Protein AF-A0A0G1RLF7-F1 (afdb_monomer_lite)

Secondary structure (DSSP, 8-state):
-EEE---GGGHHHHHHHHHHHHHTT--EEE------

Sequence (36 aa):
MVYVGADHRGFILKGEMIDYLKKQGYQVKDLGTNSE

Foldseek 3Di:
DEEDEDDQVCQVVSVVVQVVCVVVVDDYDYPDDPHD

Structure (mmCIF, N/CA/C/O backbone):
data_AF-A0A0G1RLF7-F1
#
_entry.id   AF-A0A0G1RLF7-F1
#
loop_
_atom_site.group_PDB
_atom_site.id
_atom_site.type_symbol
_atom_site.label_atom_id
_atom_site.label_alt_id
_atom_site.label_comp_id
_atom_site.label_asym_id
_atom_site.label_entity_id
_atom_site.label_seq_id
_atom_site.pdbx_PDB_ins_code
_atom_site.Cartn_x
_atom_site.Cartn_y
_atom_site.Cartn_z
_atom_site.occupancy
_atom_site.B_iso_or_equiv
_atom_site.auth_seq_id
_atom_site.auth_comp_id
_atom_site.auth_asym_id
_atom_site.auth_atom_id
_atom_site.pdbx_PDB_model_num
ATOM 1 N N . MET A 1 1 ? -9.077 -8.563 4.029 1.00 93.75 1 MET A N 1
ATOM 2 C CA . MET A 1 1 ? -7.627 -8.513 3.751 1.00 93.75 1 MET A CA 1
ATOM 3 C C . MET A 1 1 ? -7.447 -8.451 2.243 1.00 93.75 1 MET A C 1
ATOM 5 O O . MET A 1 1 ? -7.971 -9.329 1.570 1.00 93.75 1 MET A O 1
ATOM 9 N N . VAL A 1 2 ? -6.773 -7.425 1.724 1.00 98.00 2 VAL A N 1
ATOM 10 C CA . VAL A 1 2 ? -6.505 -7.236 0.286 1.00 98.00 2 VAL A CA 1
ATOM 11 C C . VAL A 1 2 ? -4.996 -7.228 0.064 1.00 98.00 2 VAL A C 1
ATOM 13 O O . VAL A 1 2 ? -4.273 -6.550 0.789 1.00 98.00 2 VAL A O 1
ATOM 16 N N . TYR A 1 3 ? -4.520 -7.980 -0.923 1.00 98.38 3 TYR A N 1
ATOM 17 C CA . TYR A 1 3 ? -3.109 -8.029 -1.294 1.00 98.38 3 TYR A CA 1
ATOM 18 C C . TYR A 1 3 ? -2.942 -7.281 -2.607 1.00 98.38 3 TYR A C 1
ATOM 20 O O . TYR A 1 3 ? -3.652 -7.572 -3.568 1.00 98.38 3 TYR A O 1
ATOM 28 N N . VAL A 1 4 ? -2.040 -6.307 -2.634 1.00 98.12 4 VAL A N 1
ATOM 29 C CA . VAL A 1 4 ? -1.849 -5.438 -3.794 1.00 98.12 4 VAL A CA 1
ATOM 30 C C . VAL A 1 4 ? -0.400 -5.521 -4.226 1.00 98.12 4 VAL A C 1
ATOM 32 O O . VAL A 1 4 ? 0.499 -5.331 -3.413 1.00 98.12 4 VAL A O 1
ATOM 35 N N . GLY A 1 5 ? -0.189 -5.781 -5.510 1.00 97.88 5 GLY A N 1
ATOM 36 C CA . GLY A 1 5 ? 1.109 -5.644 -6.140 1.00 97.88 5 GLY A CA 1
ATOM 37 C C . GLY A 1 5 ? 0.974 -5.071 -7.543 1.00 97.88 5 GLY A C 1
ATOM 38 O O . GLY A 1 5 ? -0.082 -5.180 -8.163 1.00 97.88 5 GLY A O 1
ATOM 39 N N . ALA A 1 6 ? 2.038 -4.441 -8.016 1.00 98.19 6 ALA A N 1
ATOM 40 C CA . ALA A 1 6 ? 2.153 -3.904 -9.363 1.00 98.19 6 ALA A CA 1
ATOM 41 C C . ALA A 1 6 ? 3.601 -4.031 -9.840 1.00 98.19 6 ALA A C 1
ATOM 43 O O . ALA A 1 6 ? 4.514 -4.200 -9.031 1.00 98.19 6 ALA A O 1
ATOM 44 N N . ASP A 1 7 ? 3.820 -3.952 -11.146 1.00 97.81 7 ASP A N 1
ATOM 45 C CA . ASP A 1 7 ? 5.166 -3.779 -11.676 1.00 97.81 7 ASP A CA 1
ATOM 46 C C . ASP A 1 7 ? 5.610 -2.309 -11.590 1.00 97.81 7 ASP A C 1
ATOM 48 O O . ASP A 1 7 ? 4.916 -1.443 -11.051 1.00 97.81 7 ASP A O 1
ATOM 52 N N . HIS A 1 8 ? 6.801 -2.057 -12.118 1.00 97.75 8 HIS A N 1
ATOM 53 C CA . HIS A 1 8 ? 7.493 -0.774 -12.118 1.00 97.75 8 HIS A CA 1
ATOM 54 C C . HIS A 1 8 ? 6.627 0.351 -12.733 1.00 97.75 8 HIS A C 1
ATOM 56 O O . HIS A 1 8 ? 6.482 1.430 -12.164 1.00 97.75 8 HIS A O 1
ATOM 62 N N . ARG A 1 9 ? 5.859 0.057 -13.793 1.00 97.75 9 ARG A N 1
ATOM 63 C CA . ARG A 1 9 ? 4.933 1.029 -14.405 1.00 97.75 9 ARG A CA 1
ATOM 64 C C . ARG A 1 9 ? 3.714 1.329 -13.547 1.00 97.75 9 ARG A C 1
ATOM 66 O O . ARG A 1 9 ? 3.184 2.436 -13.610 1.00 97.75 9 ARG A O 1
ATOM 73 N N . GLY A 1 10 ? 3.260 0.360 -12.762 1.00 97.38 10 GLY A N 1
ATOM 74 C CA . GLY A 1 10 ? 2.114 0.524 -11.875 1.00 97.38 10 GLY A CA 1
ATOM 75 C C . GLY A 1 10 ? 2.447 1.087 -10.492 1.00 97.38 10 GLY A C 1
ATOM 76 O O . GLY A 1 10 ? 1.516 1.294 -9.717 1.00 97.38 10 GLY A O 1
ATOM 77 N N . PHE A 1 11 ? 3.719 1.338 -10.155 1.00 97.94 11 PHE A N 1
ATOM 78 C CA . PHE A 1 11 ? 4.144 1.689 -8.793 1.00 97.94 11 PHE A CA 1
ATOM 79 C C . PHE A 1 11 ? 3.411 2.908 -8.209 1.00 97.94 11 PHE A C 1
ATOM 81 O O . PHE A 1 11 ? 2.899 2.832 -7.089 1.00 97.94 11 PHE A O 1
ATOM 88 N N . ILE A 1 12 ? 3.292 3.995 -8.980 1.00 97.81 12 ILE A N 1
ATOM 89 C CA . ILE A 1 12 ? 2.617 5.227 -8.539 1.00 97.81 12 ILE A CA 1
ATOM 90 C C . ILE A 1 12 ? 1.132 4.958 -8.253 1.00 97.81 12 ILE A C 1
ATOM 92 O O . ILE A 1 12 ? 0.651 5.206 -7.146 1.00 97.81 12 ILE A O 1
ATOM 96 N N . LEU A 1 13 ? 0.413 4.373 -9.219 1.00 98.31 13 LEU A N 1
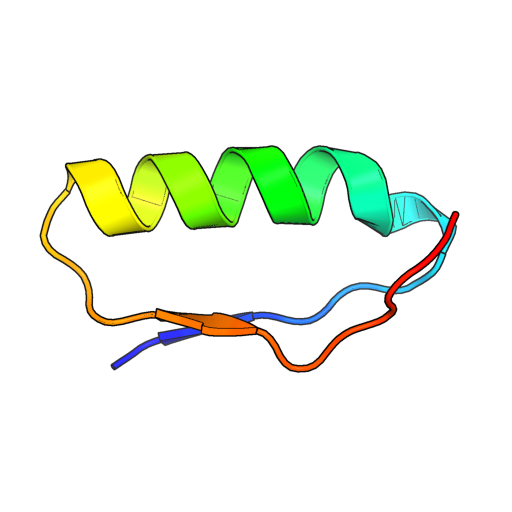ATOM 97 C CA . LEU A 1 13 ? -1.021 4.090 -9.088 1.00 98.31 13 LEU A CA 1
ATOM 98 C C . LEU A 1 13 ? -1.312 3.072 -7.975 1.00 98.31 13 LEU A C 1
ATOM 100 O O . LEU A 1 13 ? -2.312 3.181 -7.264 1.00 98.31 13 LEU A O 1
ATOM 104 N N . LYS A 1 14 ? -0.422 2.090 -7.790 1.00 98.38 14 LYS A N 1
ATOM 105 C CA . LYS A 1 14 ? -0.494 1.123 -6.691 1.00 98.38 14 LYS A CA 1
ATOM 106 C C . LYS A 1 14 ? -0.532 1.844 -5.341 1.00 98.38 14 LYS A C 1
ATOM 108 O O . LYS A 1 14 ? -1.346 1.481 -4.492 1.00 98.38 14 LYS A O 1
ATOM 113 N N . GLY A 1 15 ? 0.308 2.866 -5.157 1.00 97.94 15 GLY A N 1
ATOM 114 C CA . GLY A 1 15 ? 0.329 3.695 -3.951 1.00 97.94 15 GLY A CA 1
ATOM 115 C C . GLY A 1 15 ? -1.010 4.388 -3.693 1.00 97.94 15 GLY A C 1
ATOM 116 O O . GLY A 1 15 ? -1.600 4.209 -2.626 1.00 97.94 15 GLY A O 1
ATOM 117 N N . GLU A 1 16 ? -1.544 5.087 -4.698 1.00 98.50 16 GLU A N 1
ATOM 118 C CA . GLU A 1 16 ? -2.841 5.776 -4.600 1.00 98.50 16 GLU A CA 1
ATOM 119 C C . GLU A 1 16 ? -3.992 4.812 -4.269 1.00 98.50 16 GLU A C 1
ATOM 121 O O . GLU A 1 16 ? -4.854 5.107 -3.434 1.00 98.50 16 GLU A O 1
ATOM 126 N N . MET A 1 17 ? -3.985 3.622 -4.879 1.00 98.31 17 MET A N 1
ATOM 127 C CA . MET A 1 17 ? -5.000 2.599 -4.638 1.00 98.31 17 MET A CA 1
ATOM 128 C C . MET A 1 17 ? -4.914 2.022 -3.219 1.00 98.31 17 MET A C 1
ATOM 130 O O . MET A 1 17 ? -5.946 1.825 -2.573 1.00 98.31 17 MET A O 1
ATOM 134 N N . ILE A 1 18 ? -3.703 1.769 -2.709 1.00 98.50 18 ILE A N 1
ATOM 135 C CA . ILE A 1 18 ? -3.493 1.308 -1.327 1.00 98.50 18 ILE A CA 1
ATOM 136 C C . ILE A 1 18 ? -4.041 2.342 -0.336 1.00 98.50 18 ILE A C 1
ATOM 138 O O . ILE A 1 18 ? -4.743 1.967 0.608 1.00 98.50 18 ILE A O 1
ATOM 142 N N . ASP A 1 19 ? -3.767 3.628 -0.555 1.00 98.56 19 ASP A N 1
ATOM 143 C CA . ASP A 1 19 ? -4.251 4.706 0.310 1.00 98.56 19 ASP A CA 1
ATOM 144 C C . ASP A 1 19 ? -5.773 4.837 0.275 1.00 98.56 19 ASP A C 1
ATOM 146 O O . ASP A 1 19 ? -6.411 4.990 1.323 1.00 98.56 19 ASP A O 1
ATOM 150 N N . TYR A 1 20 ? -6.376 4.722 -0.910 1.00 98.69 20 TYR A N 1
ATOM 151 C CA . TYR A 1 20 ? -7.827 4.674 -1.055 1.00 98.69 20 TYR A CA 1
ATOM 152 C C . TYR A 1 20 ? -8.432 3.503 -0.266 1.00 98.69 20 TYR A C 1
ATOM 154 O O . TYR A 1 20 ? -9.335 3.707 0.547 1.00 98.69 20 TYR A O 1
ATOM 162 N N . LEU A 1 21 ? -7.904 2.288 -0.438 1.00 98.50 21 LEU A N 1
ATOM 163 C CA . LEU A 1 21 ? -8.404 1.089 0.242 1.00 98.50 21 LEU A CA 1
ATOM 164 C C . LEU A 1 21 ? -8.279 1.193 1.769 1.00 98.50 21 LEU A C 1
ATOM 166 O O . LEU A 1 21 ? -9.219 0.846 2.488 1.00 98.50 21 LEU A O 1
ATOM 170 N N . LYS A 1 22 ? -7.163 1.729 2.277 1.00 98.38 22 LYS A N 1
ATOM 171 C CA . LYS A 1 22 ? -6.992 1.984 3.715 1.00 98.38 22 LYS A CA 1
ATOM 172 C C . LYS A 1 22 ? -8.030 2.979 4.244 1.00 98.38 22 LYS A C 1
ATOM 174 O O . LYS A 1 22 ? -8.612 2.729 5.296 1.00 98.38 22 LYS A O 1
ATOM 179 N N . LYS A 1 23 ? -8.319 4.063 3.507 1.00 98.69 23 LYS A N 1
ATOM 180 C CA . LYS A 1 23 ? -9.361 5.048 3.875 1.00 98.69 23 LYS A CA 1
ATOM 181 C C . LYS A 1 23 ? -10.767 4.444 3.924 1.00 98.69 23 LYS A C 1
ATOM 183 O O . LYS A 1 23 ? -11.584 4.900 4.713 1.00 98.69 23 LYS A O 1
ATOM 188 N N . GLN A 1 24 ? -11.040 3.413 3.124 1.00 98.44 24 GLN A N 1
ATOM 189 C CA . GLN A 1 24 ? -12.309 2.673 3.155 1.00 98.44 24 GLN A CA 1
ATOM 190 C C . GLN A 1 24 ? -12.382 1.619 4.281 1.00 98.44 24 GLN A C 1
ATOM 192 O O . GLN A 1 24 ? -13.380 0.914 4.398 1.00 98.44 24 GLN A O 1
ATOM 197 N N . GLY A 1 25 ? -11.342 1.487 5.114 1.00 98.44 25 GLY A N 1
ATOM 198 C CA . GLY A 1 25 ? -11.311 0.545 6.237 1.00 98.44 25 GLY A CA 1
ATOM 199 C C . GLY A 1 25 ? -10.813 -0.859 5.884 1.00 98.44 25 GLY A C 1
ATOM 200 O O . GLY A 1 25 ? -10.876 -1.761 6.722 1.00 98.44 25 GLY A O 1
ATOM 201 N N . TYR A 1 26 ? -10.285 -1.076 4.674 1.00 98.56 26 TYR A N 1
ATOM 202 C CA . TYR A 1 26 ? -9.687 -2.361 4.320 1.00 98.56 26 TYR A CA 1
ATOM 203 C C . TYR A 1 26 ? -8.300 -2.522 4.950 1.00 98.56 26 TYR A C 1
ATOM 205 O O . TYR A 1 26 ? -7.452 -1.632 4.902 1.00 98.56 26 TYR A O 1
ATOM 213 N N . GLN A 1 27 ? -8.025 -3.721 5.466 1.00 98.38 27 GLN A N 1
ATOM 214 C CA . GLN A 1 27 ? -6.659 -4.154 5.760 1.00 98.38 27 GLN A CA 1
ATOM 215 C C . GLN A 1 27 ? -5.957 -4.547 4.457 1.00 98.38 27 GLN A C 1
ATOM 217 O O . GLN A 1 27 ? -6.404 -5.480 3.777 1.00 98.38 27 GLN A O 1
ATOM 222 N N . VAL A 1 28 ? -4.870 -3.846 4.127 1.00 98.44 28 VAL A N 1
ATOM 223 C CA . VAL A 1 28 ? -4.124 -4.001 2.871 1.00 98.44 28 VAL A CA 1
ATOM 224 C C . VAL A 1 28 ? -2.688 -4.448 3.146 1.00 98.44 28 VAL A C 1
ATOM 226 O O . VAL A 1 28 ? -2.021 -3.868 4.004 1.00 98.44 28 VAL A O 1
ATOM 229 N N . LYS A 1 29 ? -2.199 -5.438 2.390 1.00 98.50 29 LYS A N 1
ATO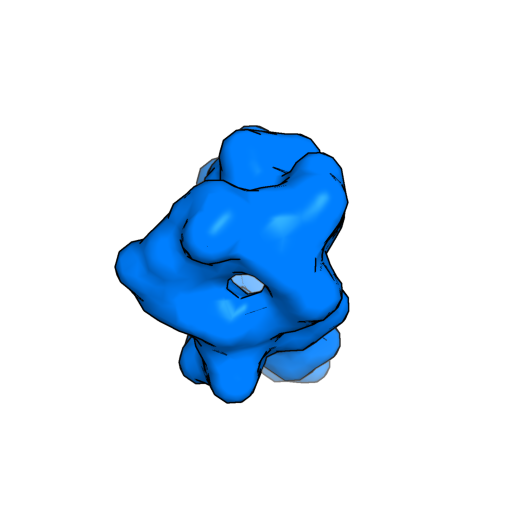M 230 C CA . LYS A 1 29 ? -0.788 -5.844 2.346 1.00 98.50 29 LYS A CA 1
ATOM 231 C C . LYS A 1 29 ? -0.193 -5.521 0.976 1.00 98.50 29 LYS A C 1
ATOM 233 O O . LYS A 1 29 ? -0.650 -6.051 -0.034 1.00 98.50 29 LYS A O 1
ATOM 238 N N . ASP A 1 30 ? 0.833 -4.677 0.965 1.00 98.06 30 ASP A N 1
ATOM 239 C CA . ASP A 1 30 ? 1.629 -4.387 -0.228 1.00 98.06 30 ASP A CA 1
ATOM 240 C C . ASP A 1 30 ? 2.615 -5.538 -0.493 1.00 98.06 30 ASP A C 1
ATOM 242 O O . ASP A 1 30 ? 3.330 -5.974 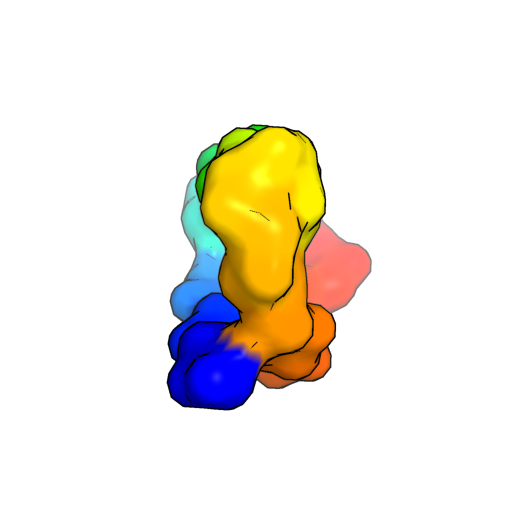0.414 1.00 98.06 30 ASP A O 1
ATOM 246 N N . LEU A 1 31 ? 2.612 -6.059 -1.718 1.00 98.38 31 LEU A N 1
ATOM 247 C CA . LEU A 1 31 ? 3.493 -7.125 -2.198 1.00 98.38 31 LEU A CA 1
ATOM 248 C C . LEU A 1 31 ? 4.606 -6.611 -3.126 1.00 98.38 31 LEU A C 1
ATOM 250 O O . LEU A 1 31 ? 5.375 -7.411 -3.655 1.00 98.38 31 LEU A O 1
ATOM 254 N N . GLY A 1 32 ? 4.718 -5.296 -3.298 1.00 96.50 32 GLY A N 1
ATOM 255 C CA . GLY A 1 32 ? 5.672 -4.664 -4.203 1.00 96.50 32 GLY A CA 1
ATOM 256 C C . GLY A 1 32 ? 5.123 -4.524 -5.629 1.00 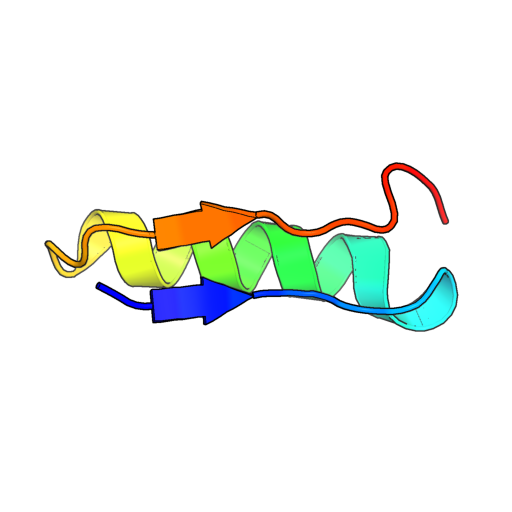96.50 32 GLY A C 1
ATOM 257 O O . GLY A 1 32 ? 3.951 -4.763 -5.885 1.00 96.50 32 GLY A O 1
ATOM 258 N N . THR A 1 33 ? 5.911 -4.099 -6.607 1.00 96.62 33 THR A N 1
ATOM 259 C CA . THR A 1 33 ? 7.296 -3.620 -6.520 1.00 96.62 33 THR A CA 1
ATOM 260 C C . THR A 1 33 ? 7.438 -2.372 -5.636 1.00 96.62 33 THR A C 1
ATOM 262 O O . THR A 1 33 ? 6.441 -1.736 -5.295 1.00 96.62 33 THR A O 1
ATOM 265 N N . ASN A 1 34 ? 8.666 -2.027 -5.246 1.00 94.94 34 ASN A N 1
ATOM 266 C CA . ASN A 1 34 ? 8.982 -0.901 -4.354 1.00 94.94 34 ASN A CA 1
ATOM 267 C C . ASN A 1 34 ? 9.673 0.269 -5.083 1.00 94.94 34 ASN A C 1
ATOM 269 O O . ASN A 1 34 ? 10.269 1.128 -4.436 1.00 94.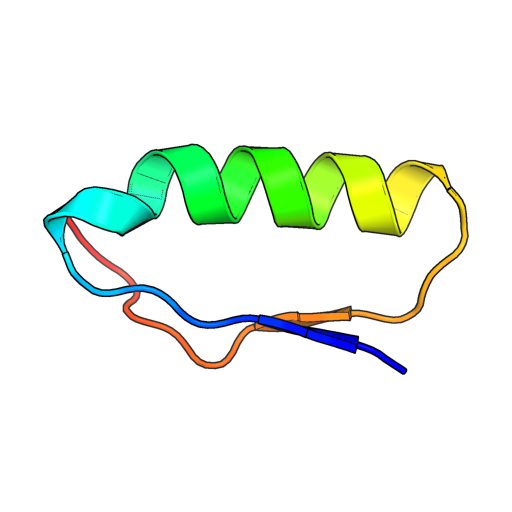94 34 ASN A O 1
ATOM 273 N N . SER A 1 35 ? 9.625 0.274 -6.417 1.00 91.75 35 SER A N 1
ATOM 274 C CA . SER A 1 35 ? 10.196 1.307 -7.282 1.00 91.75 35 SER A CA 1
ATOM 275 C C . SER A 1 35 ? 9.450 1.386 -8.614 1.00 91.75 35 SER A 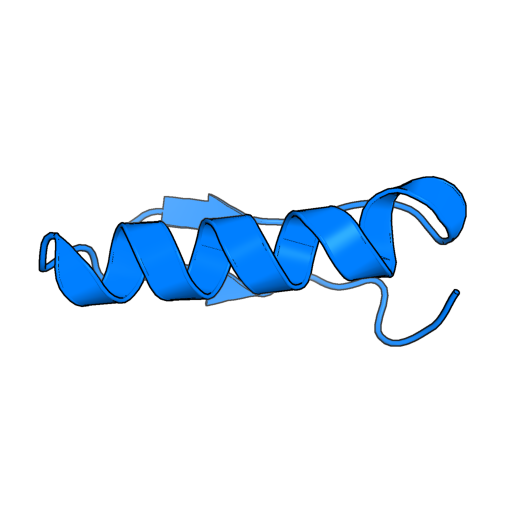C 1
ATOM 277 O O . SER A 1 35 ? 8.819 0.407 -9.016 1.00 91.75 35 SER A O 1
ATOM 279 N N . GLU A 1 36 ? 9.573 2.531 -9.291 1.00 87.75 36 GLU A N 1
ATOM 280 C CA . GLU A 1 36 ? 9.211 2.702 -10.709 1.00 87.75 36 GLU A CA 1
ATOM 281 C C . GLU A 1 36 ? 10.063 1.883 -11.679 1.00 87.75 36 GLU A C 1
ATOM 283 O O . GLU A 1 36 ? 11.090 1.300 -11.248 1.00 87.75 36 GLU A O 1
#

pLDDT: mean 97.45, std 2.17, range [87.75, 98.69]

Radius of gyration: 9.31 Å; chains: 1; bounding box: 22×14×21 Å